Protein 2PAG (pdb70)

Radius of gyration: 13.59 Å; Cα contacts (8 Å, |Δi|>4): 220; chains: 1; bounding box: 32×30×36 Å

Structure (mmCIF, N/CA/C/O backbone):
data_2PAG
#
_entry.id   2PAG
#
_cell.length_a   47.424
_cell.length_b   47.424
_cell.length_c   122.518
_cell.angle_alpha   90.00
_cell.angle_beta   90.00
_cell.angle_gamma   90.00
#
_symmetry.space_group_name_H-M   'P 41 21 2'
#
loop_
_entity.id
_entity.type
_entity.pdbx_description
1 polymer 'Hypothetical protein'
2 non-polymer 'CALCIUM ION'
3 water water
#
loop_
_atom_site.group_PDB
_atom_site.id
_atom_site.type_symbol
_atom_site.label_atom_id
_atom_site.label_alt_id
_atom_site.label_comp_id
_atom_site.label_asym_id
_atom_site.label_entity_id
_atom_site.label_seq_id
_atom_site.pdbx_PDB_ins_code
_atom_site.Cartn_x
_atom_site.Cartn_y
_atom_site.Cartn_z
_atom_site.occupancy
_atom_site.B_iso_or_equiv
_atom_site.auth_seq_id
_atom_site.auth_comp_id
_atom_site.auth_asym_id
_atom_site.auth_atom_id
_atom_site.pdbx_PDB_model_num
ATOM 1 N N . LEU A 1 1 ? -4.387 16.833 36.924 1.00 21.96 1 LEU A N 1
ATOM 2 C CA . LEU A 1 1 ? -3.039 16.273 36.626 1.00 20.25 1 LEU A CA 1
ATOM 3 C C . LEU A 1 1 ? -2.855 16.082 35.128 1.00 21.36 1 LEU A C 1
ATOM 4 O O . LEU A 1 1 ? -1.862 16.526 34.553 1.00 18.04 1 LEU A O 1
ATOM 9 N N . GLU A 1 2 ? -3.816 15.416 34.497 1.00 21.68 2 GLU A N 1
ATOM 10 C CA . GLU A 1 2 ? -3.738 15.174 33.064 1.00 22.51 2 GLU A CA 1
ATOM 11 C C . GLU A 1 2 ? -3.623 16.529 32.367 1.00 21.03 2 GLU A C 1
ATOM 12 O O . GLU A 1 2 ? -2.868 16.693 31.405 1.00 19.63 2 GLU A O 1
ATOM 18 N N . GLU A 1 3 ? -4.371 17.496 32.882 1.00 20.38 3 GLU A N 1
ATOM 19 C CA . GLU A 1 3 ? -4.386 18.860 32.359 1.00 21.55 3 GLU A CA 1
ATOM 20 C C . GLU A 1 3 ? -3.006 19.504 32.328 1.00 20.03 3 GLU A C 1
ATOM 21 O O . GLU A 1 3 ? -2.552 19.988 31.290 1.00 18.17 3 GLU A O 1
ATOM 27 N N . VAL A 1 4 ? -2.356 19.538 33.489 1.00 17.61 4 VAL A N 1
ATOM 28 C CA . VAL A 1 4 ? -1.040 20.149 33.614 1.00 17.03 4 VAL A CA 1
ATOM 29 C C . VAL A 1 4 ? 0.001 19.437 32.755 1.00 15.95 4 VAL A C 1
ATOM 30 O O . VAL A 1 4 ? 0.822 20.083 32.098 1.00 15.13 4 VAL A O 1
ATOM 34 N N . ILE A 1 5 ? -0.040 18.107 32.742 1.00 14.57 5 ILE A N 1
ATOM 35 C CA . ILE A 1 5 ? 0.920 17.354 31.947 1.00 14.04 5 ILE A CA 1
ATOM 36 C C . ILE A 1 5 ? 0.756 17.733 30.480 1.00 15.56 5 ILE A C 1
ATOM 37 O O . ILE A 1 5 ? 1.739 18.028 29.797 1.00 15.83 5 ILE A O 1
ATOM 42 N N . GLU A 1 6 ? -0.486 17.750 30.005 1.00 14.65 6 GLU A N 1
ATOM 43 C CA . GLU A 1 6 ? -0.759 18.117 28.613 1.00 15.12 6 GLU A CA 1
ATOM 44 C C . GLU A 1 6 ? -0.232 19.514 28.295 1.00 16.27 6 GLU A C 1
ATOM 45 O O . GLU A 1 6 ? 0.378 19.731 27.244 1.00 16.49 6 GLU A O 1
ATOM 51 N N . GLN A 1 7 ? -0.462 20.453 29.210 1.00 16.45 7 GLN A N 1
ATOM 52 C CA . GLN A 1 7 ? -0.021 21.828 29.031 1.00 17.24 7 GLN A CA 1
ATOM 53 C C . GLN A 1 7 ? 1.489 21.883 2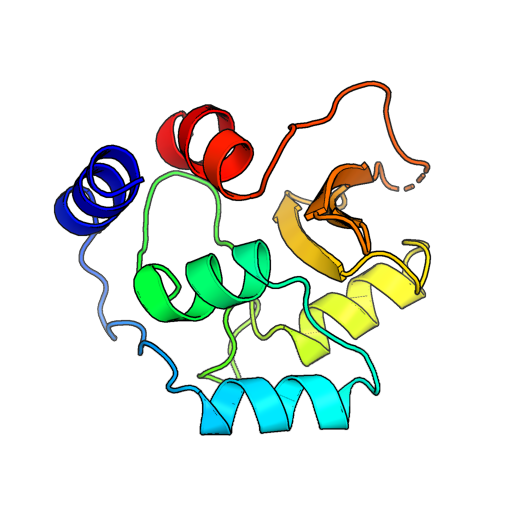8.817 1.00 15.89 7 GLN A C 1
ATOM 54 O O . GLN A 1 7 ? 1.976 22.563 27.916 1.00 17.17 7 GLN A O 1
ATOM 60 N N . LEU A 1 8 ? 2.235 21.167 29.649 1.00 15.74 8 LEU A N 1
ATOM 61 C CA . LEU A 1 8 ? 3.687 21.156 29.519 1.00 14.79 8 LEU A CA 1
ATOM 62 C C . LEU A 1 8 ? 4.148 20.474 28.236 1.00 15.78 8 LEU A C 1
ATOM 63 O O . LEU A 1 8 ? 4.985 21.010 27.504 1.00 15.60 8 LEU A O 1
ATOM 68 N N . ARG A 1 9 ? 3.592 19.298 27.960 1.00 14.72 9 ARG A N 1
ATOM 69 C CA . ARG A 1 9 ? 3.969 18.538 26.775 1.00 16.44 9 ARG A CA 1
ATOM 70 C C . ARG A 1 9 ? 3.734 19.321 25.492 1.00 15.55 9 ARG A C 1
ATOM 71 O O . ARG A 1 9 ? 4.580 19.331 24.601 1.00 16.53 9 ARG A O 1
ATOM 79 N N . GLU A 1 10 ? 2.584 19.977 25.399 1.00 14.90 10 GLU A N 1
ATOM 80 C CA . GLU A 1 10 ? 2.250 20.738 24.204 1.00 16.75 10 GLU A CA 1
ATOM 81 C C . GLU A 1 10 ? 2.998 22.070 24.104 1.00 17.56 10 GLU A C 1
ATOM 82 O O . GLU A 1 10 ? 3.082 22.662 23.023 1.00 22.50 10 GLU A O 1
ATOM 88 N N . ALA A 1 11 ? 3.561 22.530 25.218 1.00 18.30 11 ALA A N 1
ATOM 89 C CA . ALA A 1 11 ? 4.304 23.785 25.214 1.00 18.54 11 ALA A CA 1
ATOM 90 C C . ALA A 1 11 ? 5.789 23.530 24.990 1.00 18.50 11 ALA A C 1
ATOM 91 O O . ALA A 1 11 ? 6.574 24.477 24.859 1.00 17.92 11 ALA A O 1
ATOM 93 N N . ASN A 1 12 ? 6.166 22.252 24.943 1.00 17.75 12 ASN A N 1
ATOM 94 C CA . ASN A 1 12 ? 7.563 21.864 24.754 1.00 17.90 12 ASN A CA 1
ATOM 95 C C . ASN A 1 12 ? 8.221 22.584 23.589 1.00 18.71 12 ASN A C 1
ATOM 96 O O . ASN A 1 12 ? 7.699 22.589 22.471 1.00 17.63 12 ASN A O 1
ATOM 101 N N . GLU A 1 13 ? 9.384 23.169 23.853 1.00 17.09 13 GLU A N 1
ATOM 102 C CA . GLU A 1 13 ? 10.114 23.910 22.833 1.00 18.49 13 GLU A CA 1
ATOM 103 C C . GLU A 1 13 ? 11.177 23.063 22.143 1.00 19.40 13 GLU A C 1
ATOM 104 O O . GLU A 1 13 ? 11.957 22.360 22.792 1.00 20.11 13 GLU A O 1
ATOM 110 N N . PRO A 1 14 ? 11.232 23.125 20.808 1.00 19.66 14 PRO A N 1
ATOM 111 C CA . PRO A 1 14 ? 12.232 22.336 20.092 1.00 20.66 14 PRO A CA 1
ATOM 112 C C . PRO A 1 14 ? 13.658 22.766 20.410 1.00 20.61 14 PRO A C 1
ATOM 113 O O . PRO A 1 14 ? 13.935 23.955 20.599 1.00 20.21 14 PRO A O 1
ATOM 117 N N . VAL A 1 15 ? 14.549 21.782 20.489 1.00 20.54 15 VAL A N 1
ATOM 118 C CA . VAL A 1 15 ? 15.966 22.015 20.753 1.00 20.95 15 VAL A CA 1
ATOM 119 C C . VAL A 1 15 ? 16.752 21.098 19.819 1.00 21.41 15 VAL A C 1
ATOM 120 O O . VAL A 1 15 ? 16.191 20.155 19.258 1.00 21.49 15 VAL A O 1
ATOM 124 N N . PRO A 1 16 ? 18.055 21.365 19.628 1.00 21.85 16 PRO A N 1
ATOM 125 C CA . PRO A 1 16 ? 18.887 20.540 18.743 1.00 22.88 16 PRO A CA 1
ATOM 126 C C . PRO A 1 16 ? 18.851 19.056 19.090 1.00 22.62 16 PRO A C 1
ATOM 127 O O . PRO A 1 16 ? 18.591 18.214 18.228 1.00 23.50 16 PRO A O 1
ATOM 131 N N . VAL A 1 17 ? 19.122 18.745 20.354 1.00 21.68 17 VAL A N 1
ATOM 132 C CA . VAL A 1 17 ? 19.116 17.370 20.825 1.00 21.75 17 VAL A CA 1
ATOM 133 C C . VAL A 1 17 ? 18.000 17.231 21.850 1.00 20.19 17 VAL A C 1
ATOM 134 O O . VAL A 1 17 ? 18.126 17.695 22.980 1.00 20.70 17 VAL A O 1
ATOM 138 N N . PRO A 1 18 ? 16.881 16.610 21.455 1.00 20.10 18 PRO A N 1
ATOM 139 C CA . PRO A 1 18 ? 15.747 16.421 22.361 1.00 19.17 18 PRO A CA 1
ATOM 140 C C . PRO A 1 18 ? 16.139 15.698 23.646 1.00 17.35 18 PRO A C 1
ATOM 141 O O . PRO A 1 18 ? 16.997 14.808 23.643 1.00 17.09 18 PRO A O 1
ATOM 145 N N . LEU A 1 19 ? 15.513 16.090 24.749 1.00 16.00 19 LEU A N 1
ATOM 146 C CA . LEU A 1 19 ? 15.782 15.455 26.030 1.00 16.43 19 LEU A CA 1
ATOM 147 C C . LEU A 1 19 ? 15.050 14.115 26.072 1.00 16.42 19 LEU A C 1
ATOM 148 O O . LEU A 1 19 ? 14.011 13.945 25.424 1.00 19.58 19 LEU A O 1
ATOM 153 N N . GLU A 1 20 ? 15.589 13.172 26.838 1.00 16.66 20 GLU A N 1
ATOM 154 C CA . GLU A 1 20 ? 14.982 11.854 26.961 1.00 18.99 20 GLU A CA 1
ATOM 155 C C . GLU A 1 20 ? 14.194 11.724 28.251 1.00 18.95 20 GLU A C 1
ATOM 156 O O . GLU A 1 20 ? 14.548 12.318 29.268 1.00 18.42 20 GLU A O 1
ATOM 162 N N . LEU A 1 21 ? 13.117 10.950 28.193 1.00 18.78 21 LEU A N 1
ATOM 163 C CA . LEU A 1 21 ? 12.278 10.716 29.359 1.00 17.20 21 LEU A CA 1
ATOM 164 C C . LEU A 1 21 ? 12.769 9.409 29.987 1.00 16.79 21 LEU A C 1
ATOM 165 O O . LEU A 1 21 ? 12.966 8.414 29.291 1.00 15.97 21 LEU A O 1
ATOM 170 N N . PRO A 1 22 ? 12.985 9.398 31.312 1.00 14.29 22 PRO A N 1
ATOM 171 C CA . PRO A 1 22 ? 13.460 8.191 31.993 1.00 15.47 22 PRO A CA 1
ATOM 172 C C . PRO A 1 22 ? 12.365 7.166 32.247 1.00 15.74 22 PRO A C 1
ATOM 173 O O . PRO A 1 22 ? 11.180 7.478 32.175 1.00 15.24 22 PRO A O 1
ATOM 177 N N . ASP A 1 23 ? 12.779 5.934 32.523 1.00 18.17 23 ASP A N 1
ATOM 178 C CA . ASP A 1 23 ? 11.837 4.879 32.858 1.00 19.61 23 ASP A CA 1
ATOM 179 C C . ASP A 1 23 ? 12.026 4.633 34.348 1.00 20.75 23 ASP A C 1
ATOM 180 O O . ASP A 1 23 ? 12.952 5.172 34.964 1.00 19.44 23 ASP A O 1
ATOM 185 N N . GLU A 1 24 ? 11.158 3.823 34.934 1.00 20.99 24 GLU A N 1
ATOM 186 C CA . GLU A 1 24 ? 11.243 3.554 36.357 1.00 22.07 24 GLU A CA 1
ATOM 187 C C . GLU A 1 24 ? 12.591 3.011 36.827 1.00 20.83 24 GLU A C 1
ATOM 188 O O . GLU A 1 24 ? 13.068 3.398 37.894 1.00 19.22 24 GLU A O 1
ATOM 194 N N . ASP A 1 25 ? 13.220 2.145 36.035 1.00 21.28 25 ASP A N 1
ATOM 195 C CA . ASP A 1 25 ? 14.518 1.588 36.414 1.00 22.15 25 ASP A CA 1
ATOM 196 C C . ASP A 1 25 ? 15.580 2.675 36.536 1.00 20.81 25 ASP A C 1
ATOM 197 O O . ASP A 1 25 ? 16.428 2.629 37.431 1.00 20.94 25 ASP A O 1
ATOM 202 N N . GLN A 1 26 ? 15.541 3.647 35.630 1.00 20.47 26 GLN A N 1
ATOM 203 C CA . GLN A 1 26 ? 16.50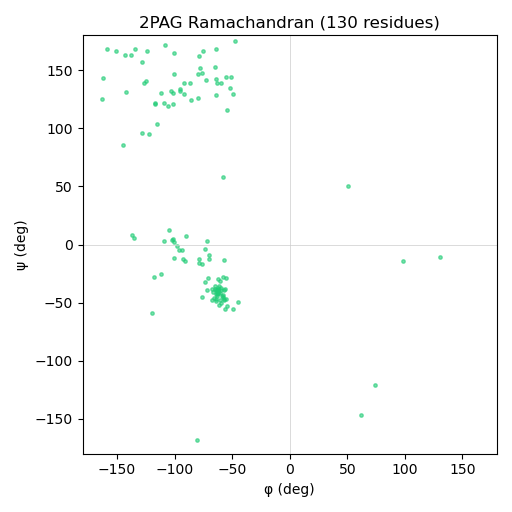5 4.737 35.664 1.00 19.53 26 GLN A CA 1
ATOM 204 C C . GLN A 1 26 ? 16.321 5.563 36.931 1.00 19.09 26 GLN A C 1
ATOM 205 O O . GLN A 1 26 ? 17.299 6.001 37.535 1.00 19.95 26 GLN A O 1
ATOM 211 N N . LEU A 1 27 ? 15.074 5.776 37.344 1.00 18.83 27 LEU A N 1
ATOM 212 C CA . LEU A 1 27 ? 14.835 6.541 38.562 1.00 18.36 27 LEU A CA 1
ATOM 213 C C . LEU A 1 27 ? 15.338 5.778 39.782 1.00 19.49 27 LEU A C 1
ATOM 214 O O . LEU A 1 27 ? 15.888 6.374 40.708 1.00 18.89 27 LEU A O 1
ATOM 219 N N . VAL A 1 28 ? 15.154 4.461 39.790 1.00 18.31 28 VAL A N 1
ATOM 220 C CA . VAL A 1 28 ? 15.638 3.670 40.915 1.00 17.64 28 VAL A CA 1
ATOM 221 C C . VAL A 1 28 ? 17.155 3.831 41.009 1.00 18.46 28 VAL A C 1
ATOM 222 O O . VAL A 1 28 ? 17.696 3.986 42.103 1.00 18.66 28 VAL A O 1
ATOM 226 N N . GLU A 1 29 ? 17.841 3.815 39.866 1.00 17.71 29 GLU A N 1
ATOM 227 C CA . GLU A 1 29 ? 19.299 3.977 39.858 1.00 19.01 29 GLU A CA 1
ATOM 228 C C . GLU A 1 29 ? 19.716 5.294 40.507 1.00 18.41 29 GLU A C 1
ATOM 229 O O . GLU A 1 29 ? 20.659 5.335 41.302 1.00 17.05 29 GLU A O 1
ATOM 235 N N . ILE A 1 30 ? 19.020 6.372 40.159 1.00 16.43 30 ILE A N 1
ATOM 236 C CA . ILE A 1 30 ? 19.325 7.683 40.723 1.00 15.43 30 ILE A CA 1
ATOM 237 C C . ILE A 1 30 ? 19.097 7.689 42.236 1.00 15.54 30 ILE A C 1
ATOM 238 O O . ILE A 1 30 ? 19.920 8.206 42.994 1.00 14.53 30 ILE A O 1
ATOM 243 N N . GLU A 1 31 ? 17.982 7.117 42.673 1.00 14.77 31 GLU A N 1
ATOM 244 C CA . GLU A 1 31 ? 17.679 7.065 44.101 1.00 16.45 31 GLU A CA 1
ATOM 245 C C . GLU A 1 31 ? 18.803 6.362 44.848 1.00 16.81 31 GLU A C 1
ATOM 246 O O . GLU A 1 31 ? 19.288 6.846 45.870 1.00 18.86 31 GLU A O 1
ATOM 252 N N . GLU A 1 32 ? 19.214 5.213 44.332 1.00 16.31 32 GLU A N 1
ATOM 253 C CA . GLU A 1 32 ? 20.272 4.448 44.975 1.00 17.94 32 GLU A CA 1
ATOM 254 C C . GLU A 1 32 ? 21.593 5.205 45.004 1.00 15.87 32 GLU A C 1
ATOM 255 O O . GLU A 1 32 ? 22.318 5.156 45.997 1.00 15.15 32 GLU A O 1
ATOM 261 N N . GLN A 1 33 ? 21.905 5.908 43.921 1.00 16.13 33 GLN A N 1
ATOM 262 C CA . GLN A 1 33 ? 23.140 6.684 43.844 1.00 18.55 33 GLN A CA 1
ATOM 263 C C . GLN A 1 33 ? 23.202 7.769 44.904 1.00 18.83 33 GLN A C 1
ATOM 264 O O . GLN A 1 33 ? 24.277 8.080 45.426 1.00 20.39 33 GLN A O 1
ATOM 270 N N . LEU A 1 34 ? 22.048 8.363 45.199 1.00 17.46 34 LEU A N 1
ATOM 271 C CA . LEU A 1 34 ? 21.973 9.440 46.180 1.00 17.61 34 LEU A CA 1
ATOM 272 C C . LEU A 1 34 ? 21.529 8.945 47.550 1.00 17.77 34 LEU A C 1
ATOM 273 O O . LEU A 1 34 ? 21.447 9.717 48.508 1.00 16.22 34 LEU A O 1
ATOM 278 N N . PHE A 1 35 ? 21.252 7.647 47.631 1.00 17.05 35 PHE A N 1
ATOM 279 C CA . PHE A 1 35 ? 20.798 7.007 48.859 1.00 18.60 35 PHE A CA 1
ATOM 280 C C . PHE A 1 35 ? 19.636 7.782 49.461 1.00 20.39 35 PHE A C 1
ATOM 281 O O . PHE A 1 35 ? 19.635 8.124 50.643 1.00 20.73 35 PHE A O 1
ATOM 289 N N . ILE A 1 36 ? 18.643 8.054 48.627 1.00 21.72 36 ILE A N 1
ATOM 290 C CA . ILE A 1 36 ? 17.472 8.795 49.055 1.00 23.56 36 ILE A CA 1
ATOM 291 C C . ILE A 1 36 ? 16.259 8.214 48.348 1.00 24.42 36 ILE A C 1
ATOM 292 O O . ILE A 1 36 ? 16.385 7.479 47.368 1.00 24.66 36 ILE A O 1
ATOM 297 N N . ASN A 1 37 ? 15.080 8.530 48.861 1.00 23.31 37 ASN A N 1
ATOM 298 C CA . ASN A 1 37 ? 13.852 8.058 48.251 1.00 23.37 37 ASN A CA 1
ATOM 299 C C . ASN A 1 37 ? 13.225 9.296 47.630 1.00 21.35 37 ASN A C 1
ATOM 300 O O . ASN A 1 37 ? 12.993 10.285 48.324 1.00 21.35 37 ASN A O 1
ATOM 305 N N . ILE A 1 38 ? 12.984 9.264 46.322 1.00 16.62 38 ILE A N 1
ATOM 306 C CA . ILE A 1 38 ? 12.366 10.407 45.652 1.00 16.52 38 ILE A CA 1
ATOM 307 C C . ILE A 1 38 ? 10.865 10.348 45.921 1.00 15.87 38 ILE A C 1
ATOM 308 O O . ILE A 1 38 ? 10.232 9.323 45.676 1.00 15.60 38 ILE A O 1
ATOM 313 N N . PRO A 1 39 ? 10.279 11.442 46.445 1.00 15.58 39 PRO A N 1
ATOM 314 C CA . PRO A 1 39 ? 8.841 11.476 46.740 1.00 15.75 39 PRO A CA 1
ATOM 315 C C . PRO A 1 39 ? 8.038 11.029 45.519 1.00 14.85 39 PRO A C 1
ATOM 316 O O . PRO A 1 39 ? 8.417 11.334 44.389 1.00 13.64 39 PRO A O 1
ATOM 320 N N . PHE A 1 40 ? 6.936 10.316 45.750 1.00 13.87 40 PHE A N 1
ATOM 321 C CA . PHE A 1 40 ? 6.100 9.805 44.663 1.00 13.71 40 PHE A CA 1
ATOM 322 C C . PHE A 1 40 ? 5.714 10.807 43.585 1.00 13.65 40 PHE A C 1
ATOM 323 O O . PHE A 1 40 ? 5.945 10.556 42.407 1.00 13.57 40 PHE A O 1
ATOM 331 N N . VAL A 1 41 ? 5.107 11.931 43.966 1.00 13.50 41 VAL A N 1
ATOM 332 C CA . VAL A 1 41 ? 4.689 12.901 42.959 1.00 12.49 41 VAL A CA 1
ATOM 333 C C . VAL A 1 41 ? 5.876 13.468 42.188 1.00 13.52 41 VAL A C 1
ATOM 334 O O . VAL A 1 41 ? 5.779 13.696 40.989 1.00 11.56 41 VAL A O 1
ATOM 338 N N . PHE A 1 42 ? 6.998 13.683 42.871 1.00 12.81 42 PHE A N 1
ATOM 339 C CA . PHE A 1 42 ? 8.210 14.169 42.216 1.00 11.76 42 PHE A CA 1
ATOM 340 C C . PHE A 1 42 ? 8.651 13.103 41.193 1.00 11.93 42 PHE A C 1
ATOM 341 O O . PHE A 1 42 ? 9.030 13.425 40.067 1.00 11.96 42 PHE A O 1
ATOM 349 N N . LYS A 1 43 ? 8.581 11.832 41.583 1.00 12.99 43 LYS A N 1
ATOM 350 C CA . LYS A 1 43 ? 8.957 10.745 40.685 1.00 13.35 43 LYS A CA 1
ATOM 351 C C . LYS A 1 43 ? 8.031 10.744 39.470 1.00 13.22 43 LYS A C 1
ATOM 352 O O . LYS A 1 43 ? 8.461 10.496 38.346 1.00 12.59 43 LYS A O 1
ATOM 358 N N . GLU A 1 44 ? 6.753 11.019 39.710 1.00 12.59 44 GLU A N 1
ATOM 359 C CA . GLU A 1 44 ? 5.759 11.072 38.645 1.00 12.91 44 GLU A CA 1
ATOM 360 C C . GLU A 1 44 ? 6.122 12.188 37.667 1.00 12.84 44 GLU A C 1
ATOM 361 O O . GLU A 1 44 ? 6.034 12.021 36.454 1.00 12.07 44 GLU A O 1
ATOM 367 N N . PHE A 1 45 ? 6.542 13.326 38.209 1.00 12.19 45 PHE A N 1
ATOM 368 C CA . PHE A 1 45 ? 6.954 14.461 37.397 1.00 11.18 45 PHE A CA 1
ATOM 369 C C . PHE A 1 45 ? 8.134 14.032 36.509 1.00 10.69 45 PHE A C 1
ATOM 370 O O . PHE A 1 45 ? 8.133 14.235 35.292 1.00 9.92 45 PHE A O 1
ATOM 378 N N . LEU A 1 46 ? 9.142 13.423 37.116 1.00 10.25 46 LEU A N 1
ATOM 379 C CA . LEU A 1 46 ? 10.299 12.985 36.346 1.00 11.60 46 LEU A CA 1
ATOM 380 C C . LEU A 1 46 ? 9.940 11.974 35.252 1.00 12.62 46 LEU A C 1
ATOM 381 O O . LEU A 1 46 ? 10.497 12.009 34.151 1.00 12.86 46 LEU A O 1
ATOM 386 N N . LEU A 1 47 ? 8.998 11.086 35.546 1.00 11.53 47 LEU A N 1
ATOM 387 C CA . LEU A 1 47 ? 8.602 10.060 34.583 1.00 11.94 47 LEU A CA 1
ATOM 388 C C . LEU A 1 47 ? 7.658 10.537 33.489 1.00 12.91 47 LEU A C 1
ATOM 389 O O . LEU A 1 47 ? 7.461 9.832 32.496 1.00 14.52 47 LEU A O 1
ATOM 394 N N . THR A 1 48 ? 7.089 11.728 33.652 1.00 12.48 48 THR A N 1
ATOM 395 C CA . THR A 1 48 ? 6.130 12.239 32.679 1.00 13.23 48 THR A CA 1
ATOM 396 C C . THR A 1 48 ? 6.473 13.521 31.930 1.00 15.12 48 THR A C 1
ATOM 397 O O . THR A 1 48 ? 6.012 13.715 30.804 1.00 15.00 48 THR A O 1
ATOM 401 N N . VAL A 1 49 ? 7.265 14.402 32.534 1.00 12.48 49 VAL A N 1
ATOM 402 C CA . VAL A 1 49 ? 7.586 15.660 31.866 1.00 12.34 49 VAL A CA 1
ATOM 403 C C . VAL A 1 49 ? 9.038 16.140 31.921 1.00 12.06 49 VAL A C 1
ATOM 404 O O . VAL A 1 49 ? 9.325 17.252 31.483 1.00 12.97 49 VAL A O 1
ATOM 408 N N . SER A 1 50 ? 9.959 15.315 32.425 1.00 11.84 50 SER A N 1
ATOM 409 C CA . SER A 1 50 ? 11.348 15.766 32.515 1.00 11.70 50 SER A CA 1
ATOM 410 C C . SER A 1 50 ? 12.077 15.862 31.173 1.00 12.82 50 SER A C 1
ATOM 411 O O . SER A 1 50 ? 13.270 16.184 31.134 1.00 14.79 50 SER A O 1
ATOM 414 N N . ASP A 1 51 ? 11.370 15.586 30.078 1.00 14.56 51 ASP A N 1
ATOM 415 C CA . ASP A 1 51 ? 11.972 15.717 28.751 1.00 16.04 51 ASP A CA 1
ATOM 416 C C . ASP A 1 51 ? 11.495 17.029 28.129 1.00 16.59 51 ASP A C 1
ATOM 417 O O . ASP A 1 51 ? 11.814 17.346 26.979 1.00 18.00 51 ASP A O 1
ATOM 422 N N . VAL A 1 52 ? 10.745 17.801 28.906 1.00 13.18 52 VAL A N 1
ATOM 423 C CA . VAL A 1 52 ? 10.204 19.071 28.442 1.00 13.68 52 VAL A CA 1
ATOM 424 C C . VAL A 1 52 ? 11.132 20.276 28.608 1.00 13.76 52 VAL A C 1
ATOM 425 O O . VAL A 1 52 ? 11.834 20.431 29.625 1.0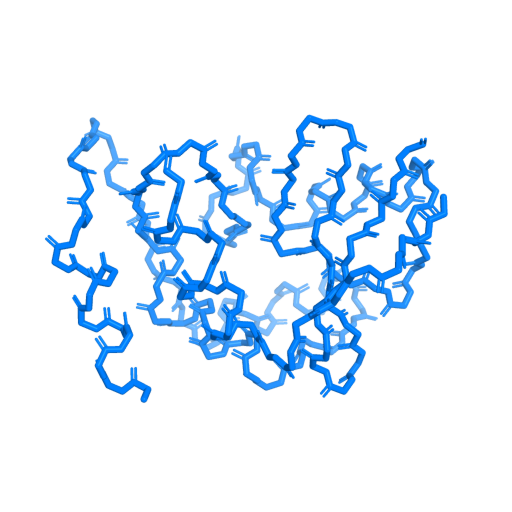0 14.27 52 VAL A O 1
ATOM 429 N N . VAL A 1 53 ? 11.138 21.115 27.576 1.00 13.59 53 VAL A N 1
ATOM 430 C CA . VAL A 1 53 ? 11.922 22.341 27.549 1.00 14.31 53 VAL A CA 1
ATOM 431 C C . VAL A 1 53 ? 10.903 23.473 27.452 1.00 14.49 53 VAL A C 1
ATOM 432 O O . VAL A 1 53 ? 10.089 23.496 26.523 1.00 14.80 53 VAL A O 1
ATOM 436 N N . TYR A 1 54 ? 10.924 24.391 28.418 1.00 14.02 54 TYR A N 1
ATOM 437 C CA . TYR A 1 54 ? 9.984 25.509 28.415 1.00 14.35 54 TYR A CA 1
ATOM 438 C C . TYR A 1 54 ? 10.372 26.681 29.313 1.00 15.49 54 TYR A C 1
ATOM 439 O O . TYR A 1 54 ? 10.904 26.496 30.411 1.00 15.81 54 TYR A O 1
ATOM 448 N N . GLY A 1 55 ? 10.078 27.884 28.833 1.00 17.67 55 GLY A N 1
ATOM 449 C CA . GLY A 1 55 ? 10.332 29.088 29.602 1.00 16.63 55 GLY A CA 1
ATOM 450 C C . GLY A 1 55 ? 11.761 29.411 29.978 1.00 17.36 55 GLY A C 1
ATOM 451 O O . GLY A 1 55 ? 12.698 29.113 29.235 1.00 18.51 55 GLY A O 1
ATOM 452 N N . SER A 1 56 ? 11.915 30.025 31.150 1.00 19.23 56 SER A N 1
ATOM 453 C CA . SER A 1 56 ? 13.222 30.442 31.651 1.00 19.44 56 SER A CA 1
ATOM 454 C C . SER A 1 56 ? 13.776 29.568 32.771 1.00 19.89 56 SER A C 1
ATOM 455 O O . SER A 1 56 ? 14.735 29.955 33.440 1.00 19.73 56 SER A O 1
ATOM 458 N N . LEU A 1 57 ? 13.165 28.409 32.990 1.00 17.26 57 LEU A N 1
ATOM 459 C CA . LEU A 1 57 ? 13.622 27.487 34.028 1.00 15.32 57 LEU A CA 1
ATOM 460 C C . LEU A 1 57 ? 13.889 26.117 33.424 1.00 14.99 57 LEU A C 1
ATOM 461 O O . LEU A 1 57 ? 13.158 25.662 32.550 1.00 14.95 57 LEU A O 1
ATOM 466 N N . GLU A 1 58 ? 14.956 25.473 33.888 1.00 15.02 58 GLU A N 1
ATOM 467 C CA . GLU A 1 58 ? 15.317 24.146 33.413 1.00 13.58 58 GLU A CA 1
ATOM 468 C C . GLU A 1 58 ? 15.348 23.210 34.616 1.00 14.88 58 GLU A C 1
ATOM 469 O O . GLU A 1 58 ? 16.351 23.117 35.328 1.00 15.36 58 GLU A O 1
ATOM 475 N N . PRO A 1 59 ? 14.241 22.502 34.863 1.00 13.13 59 PRO A N 1
ATOM 476 C CA . PRO A 1 59 ? 14.199 21.588 36.002 1.00 12.79 59 PRO A CA 1
ATOM 477 C C . PRO A 1 59 ? 15.190 20.430 35.885 1.00 11.82 59 PRO A C 1
ATOM 478 O O . PRO A 1 59 ? 15.778 20.186 34.826 1.00 11.39 59 PRO A O 1
ATOM 482 N N . VAL A 1 60 ? 15.365 19.713 36.986 1.00 10.70 60 VAL A N 1
ATOM 483 C CA . VAL A 1 60 ? 16.291 18.596 37.005 1.00 10.00 60 VAL A CA 1
ATOM 484 C C . VAL A 1 60 ? 15.882 17.447 36.092 1.00 9.87 60 VAL A C 1
ATOM 485 O O . VAL A 1 60 ? 14.693 17.245 35.781 1.00 10.82 60 VAL A O 1
ATOM 489 N N . THR A 1 61 ? 16.897 16.713 35.649 1.00 11.43 61 THR A N 1
ATOM 490 C CA . THR A 1 61 ? 16.732 15.571 34.763 1.00 11.58 61 THR A CA 1
ATOM 491 C C . THR A 1 61 ? 17.580 14.412 35.284 1.00 11.96 61 THR A C 1
ATOM 492 O O . THR A 1 61 ? 18.420 14.594 36.163 1.00 12.15 61 THR A O 1
ATOM 496 N N . VAL A 1 62 ? 17.366 13.220 34.739 1.00 13.26 62 VAL A N 1
ATOM 497 C CA . VAL A 1 62 ? 18.134 12.069 35.192 1.00 13.91 62 VAL A CA 1
ATOM 498 C C . VAL A 1 62 ? 18.666 11.176 34.077 1.00 15.28 62 VAL A C 1
ATOM 499 O O . VAL A 1 62 ? 19.261 10.137 34.359 1.00 17.72 62 VAL A O 1
ATOM 503 N N . THR A 1 63 ? 18.483 11.587 32.824 1.00 16.63 63 THR A N 1
ATOM 504 C CA . THR A 1 63 ? 18.898 10.766 31.684 1.00 16.20 63 THR A CA 1
ATOM 505 C C . THR A 1 63 ? 20.211 11.126 30.993 1.00 17.28 63 THR A C 1
ATOM 506 O O . THR A 1 63 ? 20.710 10.354 30.168 1.00 19.04 63 THR A O 1
ATOM 510 N N . ASP A 1 64 ? 20.766 12.290 31.306 1.00 15.11 64 ASP A N 1
ATOM 511 C CA . ASP A 1 64 ? 22.032 12.705 30.698 1.00 17.25 64 ASP A CA 1
ATOM 512 C C . ASP A 1 64 ? 23.032 13.131 31.774 1.00 17.92 64 ASP A C 1
ATOM 513 O O . ASP A 1 64 ? 23.018 14.268 32.240 1.00 15.64 64 ASP A O 1
ATOM 518 N N . PRO A 1 65 ? 23.922 12.215 32.183 1.00 19.76 65 PRO A N 1
ATOM 519 C CA . PRO A 1 65 ? 24.919 12.526 33.212 1.00 20.27 65 PRO A CA 1
ATOM 520 C C . PRO A 1 65 ? 25.841 13.709 32.909 1.00 19.66 65 PRO A C 1
ATOM 521 O O . PRO A 1 65 ? 26.534 14.202 33.802 1.00 21.07 65 PRO A O 1
ATOM 525 N N . GLN A 1 66 ? 25.848 14.170 31.662 1.00 18.17 66 GLN A N 1
ATOM 526 C CA . GLN A 1 66 ? 26.697 15.297 31.288 1.00 19.27 66 GLN A CA 1
ATOM 527 C C . GLN A 1 66 ? 25.947 16.621 31.318 1.00 17.20 66 GLN A C 1
ATOM 528 O O . GLN A 1 66 ? 26.538 17.683 31.119 1.00 16.36 66 GLN A O 1
ATOM 534 N N . SER A 1 67 ? 24.645 16.558 31.578 1.00 16.18 67 SER A N 1
ATOM 535 C CA . SER A 1 67 ? 23.816 17.755 31.629 1.00 15.74 67 SER A CA 1
ATOM 536 C C . SER A 1 67 ? 23.984 18.572 32.908 1.00 14.89 67 SER A C 1
ATOM 537 O O . SER A 1 67 ? 24.225 18.012 33.983 1.00 15.43 67 SER A O 1
ATOM 540 N N . HIS A 1 68 ? 23.842 19.893 32.797 1.00 14.98 68 HIS A N 1
ATOM 541 C CA . HIS A 1 68 ? 23.949 20.747 33.973 1.00 15.35 68 HIS A CA 1
ATOM 542 C C . HIS A 1 68 ? 22.718 20.625 34.868 1.00 14.52 68 HIS A C 1
ATOM 543 O O . HIS A 1 68 ? 22.670 21.219 35.944 1.00 14.94 68 HIS A O 1
ATOM 550 N N . THR A 1 69 ? 21.725 19.857 34.427 1.00 12.68 69 THR A N 1
ATOM 551 C CA . THR A 1 69 ? 20.530 19.653 35.235 1.00 12.78 69 THR A CA 1
ATOM 552 C C . THR A 1 69 ? 20.474 18.230 35.791 1.00 12.58 69 THR A C 1
ATOM 553 O O . THR A 1 69 ? 19.506 17.854 36.451 1.00 11.57 69 THR A O 1
ATOM 557 N N . TYR A 1 70 ? 21.513 17.445 35.524 1.00 12.17 70 TYR A N 1
ATOM 558 C CA . TYR A 1 70 ? 21.591 16.063 36.004 1.00 12.41 70 TYR A CA 1
ATOM 559 C C . TYR A 1 70 ? 21.410 16.044 37.524 1.00 12.70 70 TYR A C 1
ATOM 560 O O . TYR A 1 70 ? 22.244 16.559 38.267 1.00 12.67 70 TYR A O 1
ATOM 569 N N . LEU A 1 71 ? 20.331 15.414 37.988 1.00 11.81 71 LEU A N 1
ATOM 570 C CA . LEU A 1 71 ? 20.008 15.403 39.415 1.00 10.96 71 LEU A CA 1
ATOM 571 C C . LEU A 1 71 ? 21.131 15.119 40.413 1.00 11.75 71 LEU A C 1
ATOM 572 O O . LEU A 1 71 ? 21.288 15.859 41.388 1.00 12.15 71 LEU A O 1
ATOM 577 N N . PRO A 1 72 ? 21.923 14.055 40.201 1.00 12.36 72 PRO A N 1
ATOM 578 C CA . PRO A 1 72 ? 22.993 13.796 41.170 1.00 13.46 72 PRO A CA 1
ATOM 579 C C . PRO A 1 72 ? 23.982 14.953 41.290 1.00 13.04 72 PRO A C 1
ATOM 580 O O . PRO A 1 72 ? 24.447 15.260 42.389 1.00 12.92 72 PRO A O 1
ATOM 584 N N . GLU A 1 73 ? 24.310 15.586 40.164 1.00 13.08 73 GLU A N 1
ATOM 585 C CA . GLU A 1 73 ? 25.236 16.716 40.187 1.00 14.75 73 GLU A CA 1
ATOM 586 C C . GLU A 1 73 ? 24.582 17.954 40.800 1.00 14.43 73 GLU A C 1
ATOM 587 O O . GLU A 1 73 ? 25.231 18.703 41.528 1.00 13.54 73 GLU A O 1
ATOM 593 N N . VAL A 1 74 ? 23.305 18.180 40.498 1.00 12.93 74 VAL A N 1
ATOM 594 C CA . VAL A 1 74 ? 22.596 19.326 41.058 1.00 11.75 74 VAL A CA 1
ATOM 595 C C . VAL A 1 74 ? 22.492 19.172 42.585 1.00 12.43 74 VAL A C 1
ATOM 596 O O . VAL A 1 74 ? 22.630 20.142 43.329 1.00 13.88 74 VAL A O 1
ATOM 600 N N . CYS A 1 75 ? 22.254 17.947 43.051 1.00 12.52 75 CYS A N 1
ATOM 601 C CA . CYS A 1 75 ? 22.150 17.689 44.485 1.00 11.75 75 CYS A CA 1
ATOM 602 C C . CYS A 1 75 ? 23.474 17.982 45.175 1.00 11.78 75 CYS A C 1
ATOM 603 O O . CYS A 1 75 ? 23.515 18.668 46.196 1.00 12.58 75 CYS A O 1
ATOM 606 N N . ALA A 1 76 ? 24.555 17.451 44.615 1.00 13.40 76 ALA A N 1
ATOM 607 C CA . ALA A 1 76 ? 25.882 17.661 45.179 1.00 13.34 76 ALA A CA 1
ATOM 608 C C . ALA A 1 76 ? 26.181 19.150 45.314 1.00 15.04 76 ALA A C 1
ATOM 609 O O . ALA A 1 76 ? 26.651 19.605 46.357 1.00 14.99 76 ALA A O 1
ATOM 611 N N . THR A 1 77 ? 25.900 19.905 44.258 1.00 13.97 77 THR A N 1
ATOM 612 C CA . THR A 1 77 ? 26.142 21.345 44.255 1.00 15.88 77 THR A CA 1
ATOM 613 C C . THR A 1 77 ? 25.274 22.064 45.281 1.00 15.59 77 THR A C 1
ATOM 614 O O . THR A 1 77 ? 25.762 22.896 46.044 1.00 16.13 77 THR A O 1
ATOM 618 N N . ALA A 1 78 ? 23.988 21.735 45.305 1.00 14.68 78 ALA A N 1
ATOM 619 C CA . ALA A 1 78 ? 23.057 22.369 46.231 1.00 16.10 78 ALA A CA 1
ATOM 620 C C . ALA A 1 78 ? 23.352 22.033 47.692 1.00 17.09 78 ALA A C 1
ATOM 621 O O . ALA A 1 78 ? 23.369 22.918 48.548 1.00 16.24 78 ALA A O 1
ATOM 623 N N . TRP A 1 79 ? 23.587 20.757 47.981 1.00 16.79 79 TRP A N 1
ATOM 624 C CA . TRP A 1 79 ? 23.865 20.354 49.349 1.00 16.77 79 TRP A CA 1
ATOM 625 C C . TRP A 1 79 ? 25.179 20.955 49.837 1.00 19.75 79 TRP A C 1
ATOM 626 O O . TRP A 1 79 ? 25.299 21.316 51.007 1.00 20.98 79 TRP A O 1
ATOM 637 N N . ASP A 1 80 ? 26.162 21.069 48.948 1.00 19.41 80 ASP A N 1
ATOM 638 C CA . ASP A 1 80 ? 27.437 21.663 49.337 1.00 22.48 80 ASP A CA 1
ATOM 639 C C . ASP A 1 80 ? 27.265 23.160 49.557 1.00 23.56 80 ASP A C 1
ATOM 640 O O . ASP A 1 80 ? 27.990 23.761 50.353 1.00 24.78 80 ASP A O 1
ATOM 645 N N . LEU A 1 81 ? 26.304 23.757 48.852 1.00 23.14 81 LEU A N 1
ATOM 646 C CA . LEU A 1 81 ? 26.043 25.189 48.966 1.00 25.04 81 LEU A CA 1
ATOM 647 C C . LEU A 1 81 ? 25.243 25.530 50.222 1.00 24.07 81 LEU A C 1
ATOM 648 O O . LEU A 1 81 ? 25.182 26.694 50.624 1.00 26.02 81 LEU A O 1
ATOM 653 N N . GLY A 1 82 ? 24.629 24.523 50.841 1.00 23.07 82 GLY A N 1
ATOM 654 C CA . GLY A 1 82 ? 23.860 24.774 52.050 1.00 21.52 82 GLY A CA 1
ATOM 655 C C . GLY A 1 82 ? 22.450 24.205 52.107 1.00 19.81 82 GLY A C 1
ATOM 656 O O . GLY A 1 82 ? 21.814 24.215 53.161 1.00 19.09 82 GLY A O 1
ATOM 657 N N . VAL A 1 83 ? 21.941 23.715 50.986 1.00 17.96 83 VAL A N 1
ATOM 658 C CA . VAL A 1 83 ? 20.598 23.148 50.984 1.00 17.30 83 VAL A CA 1
ATOM 659 C C . VAL A 1 83 ? 20.571 21.913 51.879 1.00 16.60 83 VAL A C 1
ATOM 660 O O . VAL A 1 83 ? 21.420 21.029 51.753 1.00 17.71 83 VAL A O 1
ATOM 664 N N . PRO A 1 84 ? 19.610 21.845 52.816 1.00 17.18 84 PRO A N 1
ATOM 665 C CA . PRO A 1 84 ? 19.512 20.686 53.709 1.00 17.37 84 PRO A CA 1
ATOM 666 C C . PRO A 1 84 ? 19.485 19.381 52.906 1.00 18.30 84 PRO A C 1
ATOM 667 O O . PRO A 1 84 ? 18.771 19.285 51.911 1.00 17.41 84 PRO A O 1
ATOM 671 N N . ARG A 1 85 ? 20.265 18.388 53.335 1.00 17.02 85 ARG A N 1
ATOM 672 C CA . ARG A 1 85 ? 20.336 17.093 52.649 1.00 18.01 85 ARG A CA 1
ATOM 673 C C . ARG A 1 85 ? 18.976 16.418 52.477 1.00 17.24 85 ARG A C 1
ATOM 674 O O . ARG A 1 85 ? 18.766 15.654 51.533 1.00 17.99 85 ARG A O 1
ATOM 682 N N . GLU A 1 86 ? 18.061 16.696 53.399 1.00 16.79 86 GLU A N 1
ATOM 683 C CA . GLU A 1 86 ? 16.721 16.117 53.375 1.00 18.59 86 GLU A CA 1
ATOM 684 C C . GLU A 1 86 ? 15.839 16.657 52.246 1.00 17.49 86 GLU A C 1
ATOM 685 O O . GLU A 1 86 ? 14.774 16.103 51.962 1.00 20.74 86 GLU A O 1
ATOM 691 N N . LEU A 1 87 ? 16.282 17.737 51.612 1.00 15.22 87 LEU A N 1
ATOM 692 C CA . LEU A 1 87 ? 15.540 18.359 50.516 1.00 14.32 87 LEU A CA 1
ATOM 693 C C . LEU A 1 87 ? 16.185 17.997 49.185 1.00 13.50 87 LEU A C 1
ATOM 694 O O . LEU A 1 87 ? 17.405 18.108 49.031 1.00 15.64 87 LEU A O 1
ATOM 699 N N . ILE A 1 88 ? 15.369 17.569 48.223 1.00 11.46 88 ILE A N 1
ATOM 700 C CA . ILE A 1 88 ? 15.880 17.208 46.901 1.00 12.13 88 ILE A CA 1
ATOM 701 C C . ILE A 1 88 ? 15.529 18.291 45.890 1.00 11.44 88 ILE A C 1
ATOM 702 O O . ILE A 1 88 ? 14.354 18.560 45.639 1.00 11.33 88 ILE A O 1
ATOM 707 N N . PRO A 1 89 ? 16.543 18.916 45.277 1.00 10.74 89 PRO A N 1
ATOM 708 C CA . PRO A 1 89 ? 16.251 19.967 44.297 1.00 12.29 89 PRO A CA 1
ATOM 709 C C . PRO A 1 89 ? 15.422 19.503 43.114 1.00 13.24 89 PRO A C 1
ATOM 710 O O . PRO A 1 89 ? 15.624 18.408 42.595 1.00 13.56 89 PRO A O 1
ATOM 714 N N . ILE A 1 90 ? 14.471 20.335 42.700 1.00 12.92 90 ILE A N 1
ATOM 715 C CA . ILE A 1 90 ? 13.680 20.021 41.526 1.00 12.30 90 ILE A CA 1
ATOM 716 C C . ILE A 1 90 ? 14.067 21.036 40.453 1.00 13.09 90 ILE A C 1
ATOM 717 O O . ILE A 1 90 ? 13.952 20.764 39.265 1.00 11.44 90 ILE A O 1
ATOM 722 N N . CYS A 1 91 ? 14.552 22.205 40.864 1.00 12.97 91 CYS A N 1
ATOM 723 C CA . CYS A 1 91 ? 14.947 23.187 39.865 1.00 13.03 91 CYS A CA 1
ATOM 724 C C . CYS A 1 91 ? 15.842 24.294 40.389 1.00 14.32 91 CYS A C 1
ATOM 725 O O . CYS A 1 91 ? 15.510 24.976 41.352 1.00 13.89 91 CYS A O 1
ATOM 728 N N . GLN A 1 92 ? 16.986 24.462 39.736 1.00 14.98 92 GLN A N 1
ATOM 729 C CA . GLN A 1 92 ? 17.916 25.520 40.107 1.00 16.78 92 GLN A CA 1
ATOM 730 C C . GLN A 1 92 ? 17.414 26.843 39.515 1.00 17.44 92 GLN A C 1
ATOM 731 O O . GLN A 1 92 ? 16.797 26.864 38.447 1.00 16.73 92 GLN A O 1
ATOM 737 N N . ASP A 1 93 ? 17.655 27.943 40.216 1.00 18.18 93 ASP A N 1
ATOM 738 C CA . ASP A 1 93 ? 17.260 29.264 39.724 1.00 20.04 93 ASP A CA 1
ATOM 739 C C . ASP A 1 93 ? 18.348 30.213 40.198 1.00 20.80 93 ASP A C 1
ATOM 740 O O . ASP A 1 93 ? 18.228 30.830 41.254 1.00 21.88 93 ASP A O 1
ATOM 745 N N . GLY A 1 94 ? 19.415 30.309 39.412 1.00 22.04 94 GLY A N 1
ATOM 746 C CA . GLY A 1 94 ? 20.534 31.152 39.794 1.00 21.80 94 GLY A CA 1
ATOM 747 C C . GLY A 1 94 ? 21.268 30.429 40.908 1.00 21.36 94 GLY A C 1
ATOM 748 O O . GLY A 1 94 ? 21.739 29.303 40.719 1.00 21.16 94 GLY A O 1
ATOM 749 N N . GLU A 1 95 ? 21.365 31.067 42.071 1.00 20.75 95 GLU A N 1
ATOM 750 C CA . GLU A 1 95 ? 22.021 30.464 43.224 1.00 20.68 95 GLU A CA 1
ATOM 751 C C . GLU A 1 95 ? 20.970 29.917 44.187 1.00 19.19 95 GLU A C 1
ATOM 752 O O . GLU A 1 95 ? 21.303 29.396 45.251 1.00 20.95 95 GLU A O 1
ATOM 758 N N . ASP A 1 96 ? 19.699 30.038 43.810 1.00 17.56 96 ASP A N 1
ATOM 759 C CA . ASP A 1 96 ? 18.616 29.533 44.646 1.00 17.87 96 ASP A CA 1
ATOM 760 C C . ASP A 1 96 ? 18.148 28.195 44.104 1.00 15.08 96 ASP A C 1
ATOM 761 O O . ASP A 1 96 ? 18.450 27.837 42.967 1.00 15.69 96 ASP A O 1
ATOM 766 N N . TYR A 1 97 ? 17.395 27.460 44.914 1.00 13.67 97 TYR A N 1
ATOM 767 C CA . TYR A 1 97 ? 16.912 26.145 44.498 1.00 12.71 97 TYR A CA 1
ATOM 768 C C . TYR A 1 97 ? 15.504 25.828 44.955 1.00 13.28 97 TYR A C 1
ATOM 769 O O . TYR A 1 97 ? 15.175 25.990 46.127 1.00 13.20 97 TYR A O 1
ATOM 778 N N . TYR A 1 98 ? 14.675 25.370 44.025 1.00 13.14 98 TYR A N 1
ATOM 779 C CA . TYR A 1 98 ? 13.335 24.926 44.390 1.00 11.51 98 TYR A CA 1
ATOM 780 C C . TYR A 1 98 ? 13.639 23.478 44.774 1.00 12.68 98 TYR A C 1
ATOM 781 O O . TYR A 1 98 ? 14.248 22.741 43.997 1.00 12.03 98 TYR A O 1
ATOM 790 N N . CYS A 1 99 ? 13.264 23.090 45.990 1.00 12.92 99 CYS A N 1
ATOM 791 C CA . CYS A 1 99 ? 13.539 21.742 46.486 1.00 13.63 99 CYS A CA 1
ATOM 792 C C . CYS A 1 99 ? 12.289 21.080 47.015 1.00 13.26 99 CYS A C 1
ATOM 793 O O . CYS A 1 99 ? 11.349 21.756 47.436 1.00 11.70 99 CYS A O 1
ATOM 796 N N . VAL A 1 100 ? 12.309 19.753 47.047 1.00 11.28 100 VAL A N 1
ATOM 797 C CA . VAL A 1 100 ? 11.158 18.989 47.493 1.00 11.31 100 VAL A CA 1
ATOM 798 C C . VAL A 1 100 ? 11.382 18.257 48.809 1.00 12.88 100 VAL A C 1
ATOM 799 O O . VAL A 1 100 ? 12.388 17.556 48.993 1.00 11.72 100 VAL A O 1
ATOM 803 N N . GLU A 1 101 ? 10.433 18.441 49.725 1.00 13.63 101 GLU A N 1
ATOM 804 C CA . GLU A 1 101 ? 10.468 17.798 51.031 1.00 14.87 101 GLU A CA 1
ATOM 805 C C . GLU A 1 101 ? 10.091 16.335 50.851 1.00 15.57 101 GLU A C 1
ATOM 806 O O . GLU A 1 101 ? 9.579 15.935 49.798 1.00 15.12 101 GLU A O 1
ATOM 812 N N . GLU A 1 102 ? 10.332 15.537 51.887 1.00 17.64 102 GLU A N 1
ATOM 813 C CA . GLU A 1 102 ? 10.013 14.119 51.829 1.00 17.99 102 GLU A CA 1
ATOM 814 C C . GLU A 1 102 ? 8.524 13.883 51.594 1.00 17.17 102 GLU A C 1
ATOM 815 O O . GLU A 1 102 ? 8.148 12.904 50.940 1.00 18.86 102 GLU A O 1
ATOM 821 N N . ASP A 1 103 ? 7.678 14.783 52.099 1.00 14.47 103 ASP A N 1
ATOM 822 C CA . ASP A 1 103 ? 6.240 14.641 51.910 1.00 14.40 103 ASP A CA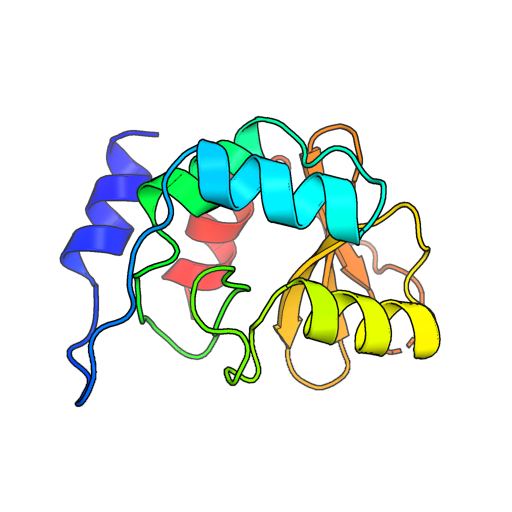 1
ATOM 823 C C . ASP A 1 103 ? 5.715 15.316 50.648 1.00 13.62 103 ASP A C 1
ATOM 824 O O . ASP A 1 103 ? 4.504 15.397 50.437 1.00 13.17 103 ASP A O 1
ATOM 829 N N . GLY A 1 104 ? 6.626 15.800 49.810 1.00 11.93 104 GLY A N 1
ATOM 830 C CA . GLY A 1 104 ? 6.212 16.410 48.559 1.00 11.80 104 GLY A CA 1
ATOM 831 C C . GLY A 1 104 ? 6.112 17.916 48.458 1.00 11.62 104 GLY A C 1
ATOM 832 O O . GLY A 1 104 ? 6.006 18.437 47.343 1.00 11.66 104 GLY A O 1
ATOM 833 N N . THR A 1 105 ? 6.135 18.625 49.584 1.00 11.81 105 THR A N 1
ATOM 834 C CA . THR A 1 105 ? 6.043 20.079 49.533 1.00 11.45 105 THR A CA 1
ATOM 835 C C . THR A 1 105 ? 7.257 20.647 48.802 1.00 11.09 105 THR A C 1
ATOM 836 O O . THR A 1 105 ? 8.371 20.1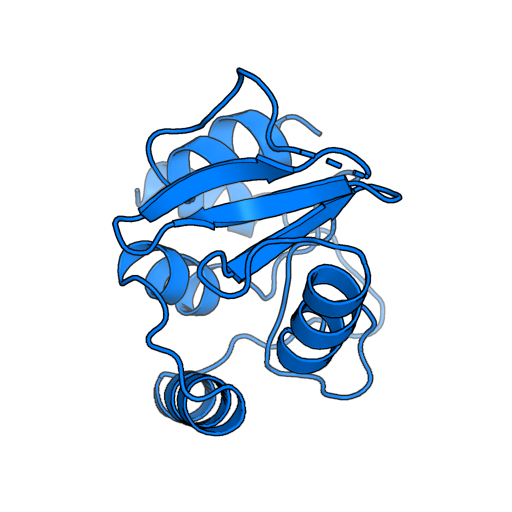61 48.984 1.00 10.94 105 THR A O 1
ATOM 840 N N . VAL A 1 106 ? 7.033 21.656 47.963 1.00 10.55 106 VAL A N 1
ATOM 841 C CA . VAL A 1 106 ? 8.127 22.299 47.235 1.00 11.32 106 VAL A CA 1
ATOM 842 C C . VAL A 1 106 ? 8.452 23.597 47.956 1.00 12.85 106 VAL A C 1
ATOM 843 O O . VAL A 1 106 ? 7.558 24.389 48.264 1.00 13.10 106 VAL A O 1
ATOM 847 N N . LEU A 1 107 ? 9.734 23.809 48.226 1.00 12.21 107 LEU A N 1
ATOM 848 C CA . LEU A 1 107 ? 10.174 25.005 48.926 1.00 14.20 107 LEU A CA 1
ATOM 849 C C . LEU A 1 107 ? 11.198 25.727 48.081 1.00 13.72 107 LEU A C 1
ATOM 850 O O . LEU A 1 107 ? 11.726 25.177 47.119 1.00 14.99 107 LEU A O 1
ATOM 855 N N . LEU A 1 108 ? 11.484 26.966 48.451 1.00 14.97 108 LEU A N 1
ATOM 856 C CA . LEU A 1 108 ? 12.495 27.726 47.742 1.00 13.92 108 LEU A CA 1
ATOM 857 C C . LEU A 1 108 ? 13.596 28.010 48.748 1.00 15.68 108 LEU A C 1
ATOM 858 O O . LEU A 1 108 ? 13.345 28.611 49.793 1.00 15.81 108 LEU A O 1
ATOM 863 N N . TRP A 1 109 ? 14.808 27.556 48.447 1.00 15.58 109 TRP A N 1
ATOM 864 C CA . TRP A 1 109 ? 15.934 27.781 49.339 1.00 19.03 109 TRP A CA 1
ATOM 865 C C . TRP A 1 109 ? 16.765 28.925 48.779 1.00 19.97 109 TRP A C 1
ATOM 866 O O . TRP A 1 109 ? 17.249 28.853 47.649 1.00 21.99 109 TRP A O 1
ATOM 877 N N . SER A 1 110 ? 16.921 29.980 49.573 1.00 22.65 110 SER A N 1
ATOM 878 C CA . SER A 1 110 ? 17.687 31.153 49.168 1.00 23.35 110 SER A CA 1
ATOM 879 C C . SER A 1 110 ? 19.149 31.050 49.597 1.00 25.70 110 SER A C 1
ATOM 880 O O . SER A 1 110 ? 19.436 30.787 50.763 1.00 25.80 110 SER A O 1
ATOM 883 N N . ALA A 1 111 ? 20.063 31.272 48.653 1.00 25.07 111 ALA A N 1
ATOM 884 C CA . ALA A 1 111 ? 21.497 31.212 48.926 1.00 26.53 111 ALA A CA 1
ATOM 885 C C . ALA A 1 111 ? 21.890 32.193 50.029 1.00 26.90 111 ALA A C 1
ATOM 886 O O . ALA A 1 111 ? 21.424 33.333 50.055 1.00 28.99 111 ALA A O 1
ATOM 888 N N . LEU A 1 115 ? 18.837 30.271 53.577 1.00 32.19 115 LEU A N 1
ATOM 889 C CA . LEU A 1 115 ? 17.820 29.442 54.205 1.00 30.66 115 LEU A CA 1
ATOM 890 C C . LEU A 1 115 ? 16.562 29.412 53.338 1.00 29.12 115 LEU A C 1
ATOM 891 O O . LEU A 1 115 ? 16.485 30.096 52.317 1.00 26.88 115 LEU A O 1
ATOM 896 N N . VAL A 1 116 ? 15.584 28.611 53.746 1.00 28.70 116 VAL A N 1
ATOM 897 C CA . VAL A 1 116 ? 14.334 28.500 53.006 1.00 29.45 116 VAL A CA 1
ATOM 898 C C . VAL A 1 116 ? 13.499 29.759 53.203 1.00 29.76 116 VAL A C 1
ATOM 899 O O . VAL A 1 116 ? 13.462 30.323 54.299 1.00 31.37 116 VAL A O 1
ATOM 903 N N . THR A 1 117 ? 12.837 30.203 52.139 1.00 28.54 117 THR A N 1
ATOM 904 C CA . THR A 1 117 ? 12.003 31.396 52.212 1.00 29.23 117 THR A CA 1
ATOM 905 C C . THR A 1 117 ? 10.639 31.076 52.820 1.00 29.76 117 THR A C 1
ATOM 906 O O . THR A 1 117 ? 10.421 29.989 53.365 1.00 28.89 117 THR A O 1
ATOM 910 N N . GLU A 1 118 ? 9.714 32.022 52.713 1.00 29.91 118 GLU A N 1
ATOM 911 C CA . GLU A 1 118 ? 8.380 31.839 53.262 1.00 30.26 118 GLU A CA 1
ATOM 912 C C . GLU A 1 118 ? 7.396 31.262 52.245 1.00 30.44 118 GLU A C 1
ATOM 913 O O . GLU A 1 118 ? 6.306 30.829 52.613 1.00 31.15 118 GLU A O 1
ATOM 919 N N . GLU A 1 119 ? 7.786 31.241 50.973 1.00 29.64 119 GLU A N 1
ATOM 920 C CA . GLU A 1 119 ? 6.915 30.730 49.920 1.00 29.81 119 GLU A CA 1
ATOM 921 C C . GLU A 1 119 ? 7.099 29.246 49.620 1.00 27.59 119 GLU A C 1
ATOM 922 O O . GLU A 1 119 ? 8.223 28.738 49.583 1.00 29.83 119 GLU A O 1
ATOM 928 N N . SER A 1 120 ? 5.983 28.556 49.402 1.00 25.19 120 SER A N 1
ATOM 929 C CA . SER A 1 120 ? 6.013 27.130 49.099 1.00 23.05 120 SER A CA 1
ATOM 930 C C . SER A 1 120 ? 4.830 26.719 48.230 1.00 21.30 120 SER A C 1
ATOM 931 O O . SER A 1 120 ? 3.866 27.471 48.070 1.00 20.88 120 SER A O 1
ATOM 934 N N . TRP A 1 121 ? 4.915 25.514 47.676 1.00 17.07 121 TRP A N 1
ATOM 935 C CA . TRP A 1 121 ? 3.875 24.968 46.813 1.00 16.05 121 TRP A CA 1
ATOM 936 C C . TRP A 1 121 ? 3.469 23.601 47.349 1.00 15.27 121 TRP A C 1
ATOM 937 O O . TRP A 1 121 ? 4.321 22.814 47.769 1.00 14.62 121 TRP A O 1
ATOM 948 N N . GLU A 1 122 ? 2.169 23.323 47.337 1.00 15.08 122 GLU A N 1
ATOM 949 C CA . GLU A 1 122 ? 1.642 22.070 47.870 1.00 16.21 122 GLU A CA 1
ATOM 950 C C . GLU A 1 122 ? 2.184 20.797 47.244 1.00 14.16 122 GLU A C 1
ATOM 951 O O . GLU A 1 122 ? 2.218 19.758 47.899 1.00 17.13 122 GLU A O 1
ATOM 957 N N . SER A 1 123 ? 2.588 20.874 45.981 1.00 14.00 123 SER A N 1
ATOM 958 C CA . SER A 1 123 ? 3.120 19.715 45.272 1.00 12.80 123 SER A CA 1
ATOM 959 C C . SER A 1 123 ? 3.965 20.162 44.094 1.00 12.72 123 SER A C 1
ATOM 960 O O . SER A 1 123 ? 3.944 21.339 43.701 1.00 10.83 123 SER A O 1
ATOM 963 N N . VAL A 1 124 ? 4.704 19.211 43.526 1.00 12.31 124 VAL A N 1
ATOM 964 C CA . VAL A 1 124 ? 5.543 19.494 42.374 1.00 12.23 124 VAL 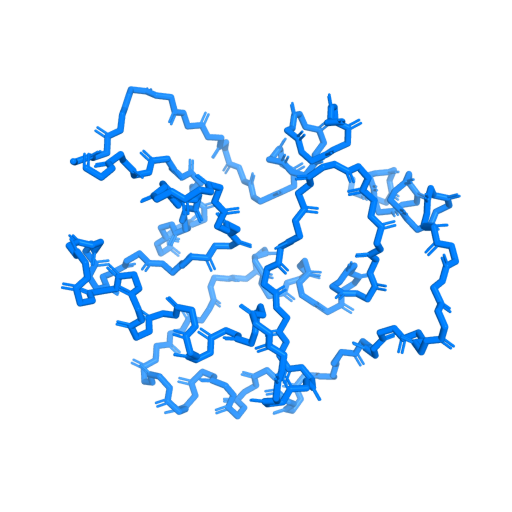A CA 1
ATOM 965 C C . VAL A 1 124 ? 4.673 19.936 41.201 1.00 13.05 124 VAL A C 1
ATOM 966 O O . VAL A 1 124 ? 5.110 20.710 40.348 1.00 11.92 124 VAL A O 1
ATOM 970 N N . TRP A 1 125 ? 3.436 19.446 41.156 1.00 12.87 125 TRP A N 1
ATOM 971 C CA . TRP A 1 125 ? 2.544 19.837 40.075 1.00 12.61 125 TRP A CA 1
ATOM 972 C C . TRP A 1 125 ? 2.054 21.280 40.256 1.00 12.18 125 TRP A C 1
ATOM 973 O O . TRP A 1 125 ? 1.825 21.987 39.271 1.0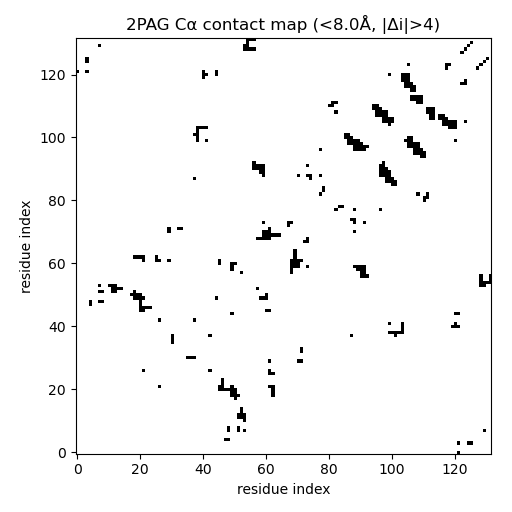0 12.73 125 TRP A O 1
ATOM 984 N N . HIS A 1 126 ? 1.901 21.726 41.502 1.00 13.12 126 HIS A N 1
ATOM 985 C CA . HIS A 1 126 ? 1.501 23.114 41.748 1.00 13.82 126 HIS A CA 1
ATOM 986 C C . HIS A 1 126 ? 2.652 23.992 41.281 1.00 15.01 126 HIS A C 1
ATOM 987 O O . HIS A 1 126 ? 2.453 25.047 40.675 1.00 15.23 126 HIS A O 1
ATOM 994 N N . TRP A 1 127 ? 3.866 23.547 41.580 1.00 14.34 127 TRP A N 1
ATOM 995 C CA . TRP A 1 127 ? 5.055 24.281 41.180 1.00 13.30 127 TRP A CA 1
ATOM 996 C C . TRP A 1 127 ? 5.169 24.325 39.653 1.00 13.69 127 TRP A C 1
ATOM 997 O O . TRP A 1 127 ? 5.490 25.363 39.077 1.00 13.54 127 TRP A O 1
ATOM 1008 N N . ALA A 1 128 ? 4.906 23.197 39.000 1.00 12.51 128 ALA A N 1
ATOM 1009 C CA . ALA A 1 128 ? 4.995 23.136 37.547 1.00 13.45 128 ALA A CA 1
ATOM 1010 C C . ALA A 1 128 ? 3.980 24.068 36.892 1.00 15.86 128 ALA A C 1
ATOM 1011 O O . ALA A 1 128 ? 4.288 24.753 35.913 1.00 15.18 128 ALA A O 1
ATOM 1013 N N . ARG A 1 129 ? 2.774 24.092 37.448 1.00 16.32 129 ARG A N 1
ATOM 1014 C CA . ARG A 1 129 ? 1.694 24.910 36.917 1.00 19.23 129 ARG A CA 1
ATOM 1015 C C . ARG A 1 129 ? 1.828 26.386 37.246 1.00 20.33 129 ARG A C 1
ATOM 1016 O O . ARG A 1 129 ? 1.659 27.240 36.375 1.00 20.81 129 ARG A O 1
ATOM 1024 N N . ASP A 1 130 ? 2.149 26.682 38.500 1.00 18.96 130 ASP A N 1
ATOM 1025 C CA . ASP A 1 130 ? 2.234 28.062 38.948 1.00 19.94 130 ASP A CA 1
ATOM 1026 C C . ASP A 1 130 ? 3.589 28.754 38.839 1.00 18.91 130 ASP A C 1
ATOM 1027 O O . ASP A 1 130 ? 3.669 29.978 38.945 1.00 20.31 130 ASP A O 1
ATOM 1032 N N . VAL A 1 131 ? 4.651 27.986 38.621 1.00 16.86 131 VAL A N 1
ATOM 1033 C CA . VAL A 1 131 ? 5.975 28.581 38.489 1.00 16.16 131 VAL A CA 1
ATOM 1034 C C . VAL A 1 131 ? 6.617 28.305 37.132 1.00 15.99 131 VAL A C 1
ATOM 1035 O O . VAL A 1 131 ? 6.938 29.231 36.389 1.00 17.46 131 VAL A O 1
ATOM 1039 N N . TRP A 1 132 ? 6.799 27.034 36.798 1.00 14.16 132 TRP A N 1
ATOM 1040 C CA . TRP A 1 132 ? 7.429 26.692 35.527 1.00 14.00 132 TRP A CA 1
ATOM 1041 C C . TRP A 1 132 ? 6.629 27.190 34.317 1.00 14.29 132 TRP A C 1
ATOM 1042 O O . TRP A 1 132 ? 7.168 27.893 33.461 1.00 15.53 132 TRP A O 1
ATOM 1053 N N . LEU A 1 133 ? 5.341 26.858 34.270 1.00 15.54 133 LEU A N 1
ATOM 1054 C CA . LEU A 1 133 ? 4.486 27.268 33.155 1.00 16.85 133 LEU A CA 1
ATOM 1055 C C . LEU A 1 133 ? 4.202 28.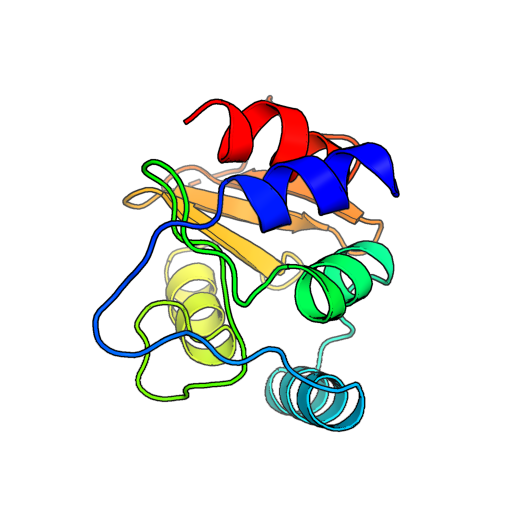767 33.139 1.00 19.73 133 LEU A C 1
ATOM 1056 O O . LEU A 1 133 ? 3.636 29.287 32.174 1.00 19.84 133 LEU A O 1
ATOM 1061 N N . GLU A 1 134 ? 4.590 29.457 34.206 1.00 20.68 134 GLU A N 1
ATOM 1062 C CA . GLU A 1 134 ? 4.389 30.901 34.288 1.00 22.85 134 GLU A CA 1
ATOM 1063 C C . GLU A 1 134 ? 5.686 31.656 34.009 1.00 23.84 134 GLU A C 1
ATOM 1064 O O . GLU A 1 134 ? 5.731 32.881 34.110 1.00 24.94 134 GLU A O 1
ATOM 1070 N N . SER A 1 135 ? 6.741 30.925 33.658 1.00 24.53 135 SER A N 1
ATOM 1071 C CA . SER A 1 135 ? 8.028 31.546 33.367 1.00 25.76 135 SER A CA 1
ATOM 1072 C C . SER A 1 135 ? 8.121 31.972 31.900 1.00 28.11 135 SER A C 1
ATOM 1073 O O . SER A 1 135 ? 9.051 32.739 31.574 1.00 31.34 135 SER A O 1
#

CATH classification: 3.40.1580.10

InterPro domains:
  IPR037883 Knr4/Smi1-like domain superfamily [G3DSA:3.40.1580.10] (1-135)
  IPR037883 Knr4/Smi1-like domain superfamily [SSF160631] (1-134)

Organism: Pseudomonas syringae pv. tomato (strain ATCC BAA-871 / DC3000) (NCBI:txid223283)

B-factor: mean 19.56, std 6.8, range [6.44, 41.06]

Nearest PDB structures (foldseek):
  2pag-assembly1_A  TM=1.008E+00  e=6.634E-26  Pseudomonas syringae pv. tomato str. DC3000
  2icg-assembly1_A  TM=7.977E-01  e=3.136E-02  Listeria innocua
  7v62-assembly1_D  TM=4.843E-01  e=8.015E+00  Homo sapiens

Foldseek 3Di:
DVVLLVLQVVQADDDPDFADQDDPVLVVVVCVVLVHDQAPQLVVCSNRHLRGDADDWRWAHPDDPVDPRHQVNVLVLLVVLPDPSQWGFGTDDPNKTFTAHNNAKTFICDNNTDPDIAPHVSRCCVVPVSVD

Solvent-accessible surface area: 7226 Å² total; per-residue (Å²): 105,149,131,16,36,84,85,0,95,135,32,67,69,130,54,134,119,97,75,118,76,7,75,128,109,60,0,73,101,4,21,117,110,19,181,43,116,1,13,145,49,1,58,40,0,0,40,39,0,5,25,7,34,51,39,92,16,102,10,2,10,8,25,64,80,167,24,129,13,27,0,20,105,8,0,48,77,0,45,133,88,42,3,42,119,105,10,4,0,0,0,80,66,60,114,38,4,21,0,1,53,130,119,9,35,0,24,20,18,41,60,159,44,44,156,75,58,32,127,21,1,24,60,0,0,106,63,23,2,14,132,57

Secondary structure (DSSP, 8-state):
-HHHHHHHHHHPPP-SSPPPPP-HHHHHHHHHHHT----HHHHHHHHHHTT--BTTB-B-BSS-TTSTTBHHHHHHHHHHHT--TTSEEEEEETTEEEEE-TTS-EEEE---EEEEEESSHHHHIIIIITT-

Sequence (132 aa):
LEEVIEQLREANEPVPVPLELPDEDQLVEIEEQLFINIPFVFKEFLLTVSDVVYGSLEPVTVTDPQSHTYLPEVCATAWDLGVPRELIPICQDGEDYYCVEEDGTVLLWSALVTEESWESVWHWARDVWLES